Protein AF-A0A0V8GHX9-F1 (afdb_monomer)

Radius of gyration: 18.63 Å; Cα contacts (8 Å, |Δi|>4): 40; chains: 1; bounding box: 45×24×58 Å

Foldseek 3Di:
DVVVVVVVVVVVLLVCLLVLLLVDLVSNVPSLVVLVVVLVCCCPPDDDDDPVSVVCSVVVNVVVVVSSVVSSVVSVVVNVVVVVVVVVVVVVVVD

Nearest PDB structures (foldseek):
  6tt7-assembly1_4  TM=4.430E-01  e=4.289E+00  Ovis aries
  6vof-assembly1_S  TM=4.597E-01  e=7.809E+00  Spinacia oleracea
  6vmb-assembly1_Z  TM=4.247E-01  e=7.809E+00  Spinacia oleracea
  8akx-assembly1_2  TM=3.181E-01  e=9.346E+00  Synechocystis sp. PCC 6803

Sequence (95 aa):
METVGIIIGIVTVCIVQFYLARRGRVWSFIIPAIIIGLGIYWYFGTGPHSADRESLIRIGTCVGLSMMISMAEMGVDSRRKQLKREKERMEIQDL

Mean predicted aligned error: 10.95 Å

Structure (mmCIF, N/CA/C/O backbone):
data_AF-A0A0V8GHX9-F1
#
_entry.id   AF-A0A0V8GHX9-F1
#
loop_
_atom_site.group_PDB
_atom_site.id
_atom_site.type_symbol
_atom_site.label_atom_id
_atom_site.label_alt_id
_atom_site.label_comp_id
_atom_site.label_asym_id
_atom_site.label_entity_id
_atom_site.label_seq_id
_atom_site.pdbx_PDB_ins_code
_atom_site.Cartn_x
_atom_site.Cartn_y
_atom_site.Cartn_z
_atom_site.occupancy
_atom_site.B_iso_or_equiv
_atom_site.auth_seq_id
_atom_site.auth_comp_id
_atom_site.auth_asym_id
_atom_site.auth_atom_id
_atom_site.pdbx_PDB_model_num
ATOM 1 N N . MET A 1 1 ? 17.819 15.778 -3.586 1.00 53.34 1 MET A N 1
ATOM 2 C CA . MET A 1 1 ? 16.417 16.261 -3.612 1.00 53.34 1 MET A CA 1
ATOM 3 C C . MET A 1 1 ? 15.440 15.174 -4.053 1.00 53.34 1 MET A C 1
ATOM 5 O O . MET A 1 1 ? 14.378 15.080 -3.456 1.00 53.34 1 MET A O 1
ATOM 9 N N . GLU A 1 2 ? 15.800 14.309 -5.007 1.00 55.38 2 GLU A N 1
ATOM 10 C CA . GLU A 1 2 ? 14.934 13.211 -5.481 1.00 55.38 2 GLU A CA 1
ATOM 11 C C . GLU A 1 2 ? 14.534 12.211 -4.382 1.00 55.38 2 GLU A C 1
ATOM 13 O O . GLU A 1 2 ? 13.361 11.883 -4.237 1.00 55.38 2 GLU A O 1
ATOM 18 N N . THR A 1 3 ? 15.475 11.802 -3.529 1.00 62.38 3 THR A N 1
ATOM 19 C CA . THR A 1 3 ? 15.228 10.872 -2.412 1.00 62.38 3 THR A CA 1
ATOM 20 C C . THR A 1 3 ? 14.221 11.403 -1.394 1.00 62.38 3 THR A C 1
ATOM 22 O O . THR A 1 3 ? 13.394 10.647 -0.895 1.00 62.38 3 THR A O 1
ATOM 25 N N . VAL A 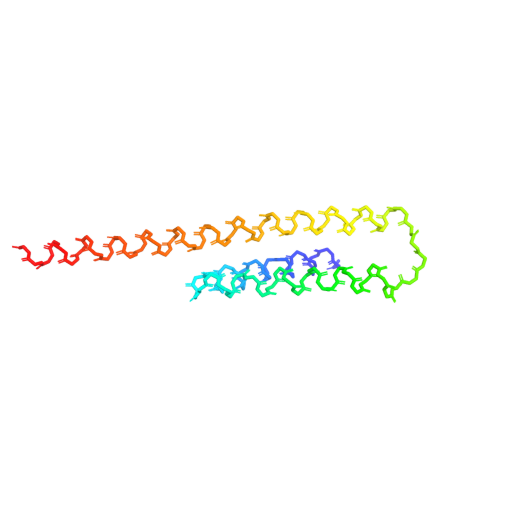1 4 ? 14.240 12.710 -1.115 1.00 69.25 4 VAL A N 1
ATOM 26 C CA . VAL A 1 4 ? 13.282 13.347 -0.197 1.00 69.25 4 VAL A CA 1
ATOM 27 C C . VAL A 1 4 ? 11.876 13.334 -0.802 1.00 69.25 4 VAL A C 1
ATOM 29 O O . VAL A 1 4 ? 10.917 13.010 -0.107 1.00 69.25 4 VAL A O 1
ATOM 32 N N . GLY A 1 5 ? 11.756 13.600 -2.108 1.00 66.19 5 GLY A N 1
ATOM 33 C CA . GLY A 1 5 ? 10.480 13.527 -2.826 1.00 66.19 5 GLY A CA 1
ATOM 34 C C . GLY A 1 5 ? 9.883 12.118 -2.839 1.00 66.19 5 GLY A C 1
ATOM 35 O O . GLY A 1 5 ? 8.686 11.957 -2.605 1.00 66.19 5 GLY A O 1
ATOM 36 N N . ILE A 1 6 ? 10.720 11.093 -3.025 1.00 70.88 6 ILE A N 1
ATOM 37 C CA . ILE A 1 6 ? 10.296 9.685 -2.991 1.00 70.88 6 ILE A CA 1
ATOM 38 C C . ILE A 1 6 ? 9.773 9.308 -1.599 1.00 70.88 6 ILE A C 1
ATOM 40 O O . ILE A 1 6 ? 8.703 8.713 -1.485 1.00 70.88 6 ILE A O 1
ATOM 44 N N . ILE A 1 7 ? 10.484 9.693 -0.534 1.00 68.94 7 ILE A N 1
ATOM 45 C CA . ILE A 1 7 ? 10.070 9.400 0.846 1.00 68.94 7 ILE A CA 1
ATOM 46 C C . ILE A 1 7 ? 8.741 10.088 1.174 1.00 68.94 7 ILE A C 1
ATOM 48 O O . ILE A 1 7 ? 7.839 9.440 1.705 1.00 68.94 7 ILE A O 1
ATOM 52 N N . ILE A 1 8 ? 8.589 11.370 0.824 1.00 76.62 8 ILE A N 1
ATOM 53 C CA . ILE A 1 8 ? 7.334 12.107 1.030 1.00 76.62 8 ILE A CA 1
ATOM 54 C C . ILE A 1 8 ? 6.190 11.417 0.281 1.00 76.62 8 ILE A C 1
ATOM 56 O O . ILE A 1 8 ? 5.141 11.175 0.873 1.00 76.62 8 ILE A O 1
ATOM 60 N N . GLY A 1 9 ? 6.411 11.017 -0.976 1.00 76.19 9 GLY A N 1
ATOM 61 C CA . GLY A 1 9 ? 5.426 10.282 -1.767 1.00 76.19 9 GLY A CA 1
ATOM 62 C C . GLY A 1 9 ? 4.980 8.978 -1.100 1.00 76.19 9 GLY A C 1
ATOM 63 O O . GLY A 1 9 ? 3.781 8.733 -0.975 1.00 76.19 9 GLY A O 1
ATOM 64 N N . ILE A 1 10 ? 5.925 8.175 -0.599 1.00 74.56 10 ILE A N 1
ATOM 65 C CA . ILE A 1 10 ? 5.625 6.922 0.114 1.00 74.56 10 ILE A CA 1
ATOM 66 C C . ILE A 1 10 ? 4.805 7.201 1.378 1.00 74.56 10 ILE A C 1
ATOM 68 O O . ILE A 1 10 ? 3.784 6.553 1.607 1.00 74.56 10 ILE A O 1
ATOM 72 N N . VAL A 1 11 ? 5.205 8.188 2.184 1.00 76.31 11 VAL A N 1
ATOM 73 C CA . VAL A 1 11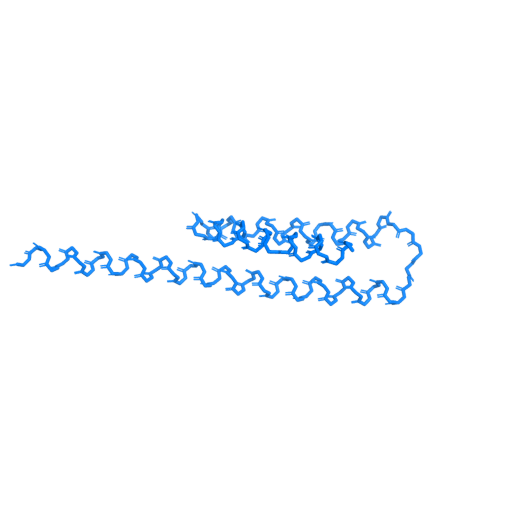 ? 4.497 8.547 3.422 1.00 76.31 11 VAL A CA 1
ATOM 74 C C . VAL A 1 11 ? 3.072 9.012 3.123 1.00 76.31 11 VAL A C 1
ATOM 76 O O . VAL A 1 11 ? 2.131 8.544 3.766 1.00 76.31 11 VAL A O 1
ATOM 79 N N . THR A 1 12 ? 2.881 9.876 2.123 1.00 80.88 12 THR A N 1
ATOM 80 C CA . THR A 1 12 ? 1.552 10.340 1.710 1.00 80.88 12 THR A CA 1
ATOM 81 C C . THR A 1 12 ? 0.672 9.174 1.260 1.00 80.88 12 THR A C 1
ATOM 83 O O . THR A 1 12 ? -0.468 9.063 1.710 1.00 80.88 12 THR A O 1
ATOM 86 N N . VAL A 1 13 ? 1.202 8.260 0.442 1.00 77.69 13 VAL A N 1
ATOM 87 C CA . VAL A 1 13 ? 0.478 7.066 -0.020 1.00 77.69 13 VAL A CA 1
ATOM 88 C C . VAL A 1 13 ? 0.066 6.173 1.153 1.00 77.69 13 VAL A C 1
ATOM 90 O O . VAL A 1 13 ? -1.083 5.733 1.208 1.00 77.69 13 VAL A O 1
ATOM 93 N N . CYS A 1 14 ? 0.956 5.958 2.124 1.00 71.88 14 CYS A N 1
ATOM 94 C CA . CYS A 1 14 ? 0.668 5.188 3.334 1.00 71.88 14 CYS A CA 1
ATOM 95 C C . CYS A 1 14 ? -0.434 5.827 4.196 1.00 71.88 14 CYS A C 1
ATOM 97 O O . CYS A 1 14 ? -1.324 5.126 4.680 1.00 71.88 14 CYS A O 1
ATOM 99 N N . ILE A 1 15 ? -0.421 7.154 4.364 1.00 77.56 15 ILE A N 1
ATOM 100 C CA . ILE A 1 15 ? -1.451 7.875 5.131 1.00 77.56 15 ILE A CA 1
ATOM 101 C C . ILE A 1 15 ? -2.818 7.762 4.445 1.00 77.56 15 ILE A C 1
ATOM 103 O O . ILE A 1 15 ? -3.815 7.449 5.102 1.00 77.56 15 ILE A O 1
ATOM 107 N N . VAL A 1 16 ? -2.876 7.980 3.127 1.00 78.75 16 VAL A N 1
ATOM 108 C CA . VAL A 1 16 ? -4.128 7.880 2.359 1.00 78.75 16 VAL A CA 1
ATOM 109 C C . VAL A 1 16 ? -4.670 6.449 2.400 1.00 78.75 16 VAL A C 1
ATOM 111 O O . VAL A 1 16 ? -5.862 6.252 2.635 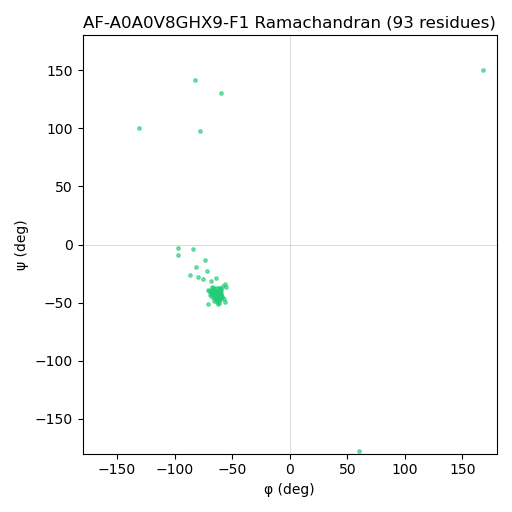1.00 78.75 16 VAL A O 1
ATOM 114 N N . GLN A 1 17 ? -3.795 5.451 2.259 1.00 71.62 17 GLN A N 1
ATOM 115 C CA . GLN A 1 17 ? -4.139 4.036 2.407 1.00 71.62 17 GLN A CA 1
ATOM 116 C C . GLN A 1 17 ? -4.769 3.718 3.757 1.00 71.62 17 GLN A C 1
ATOM 118 O O . GLN A 1 17 ? -5.834 3.107 3.828 1.00 71.62 17 GLN A O 1
ATOM 123 N N . PHE A 1 18 ? -4.133 4.168 4.837 1.00 70.19 18 PHE A N 1
ATOM 124 C CA . PHE A 1 18 ? -4.629 3.949 6.188 1.00 70.19 18 PHE A CA 1
ATOM 125 C C . PHE A 1 18 ? -6.012 4.584 6.401 1.00 70.19 18 PHE A C 1
ATOM 127 O O . PHE A 1 18 ? -6.901 3.987 7.016 1.00 70.19 18 PHE A O 1
ATOM 134 N N . TYR A 1 19 ? -6.227 5.782 5.854 1.00 73.31 19 TYR A N 1
ATOM 135 C CA . TYR A 1 19 ? -7.511 6.470 5.943 1.00 73.31 19 TYR A CA 1
ATOM 136 C C . TYR A 1 19 ? -8.613 5.757 5.140 1.00 73.31 19 TYR A C 1
ATOM 138 O O . TYR A 1 19 ? -9.731 5.581 5.629 1.00 73.31 19 TYR A O 1
ATOM 146 N N . LEU A 1 20 ? -8.294 5.278 3.934 1.00 69.31 20 LEU A N 1
ATOM 147 C CA . LEU A 1 20 ? -9.211 4.488 3.107 1.00 69.31 20 LEU A CA 1
ATOM 148 C C . LEU A 1 20 ? -9.553 3.141 3.757 1.00 69.31 20 LEU A C 1
ATOM 150 O O . LEU A 1 20 ? -10.725 2.763 3.790 1.00 69.31 20 LEU A O 1
ATOM 154 N N . ALA A 1 21 ? -8.569 2.464 4.356 1.00 66.81 21 ALA A N 1
ATOM 155 C CA . ALA A 1 21 ? -8.771 1.218 5.094 1.00 66.81 21 ALA A CA 1
ATOM 156 C C . ALA A 1 21 ? -9.773 1.370 6.250 1.00 66.81 21 ALA A C 1
ATOM 158 O O . ALA A 1 21 ? -10.581 0.472 6.497 1.00 66.81 21 ALA A O 1
ATOM 159 N N . ARG A 1 22 ? -9.782 2.529 6.923 1.00 66.12 22 ARG A N 1
ATOM 160 C CA . ARG A 1 22 ? -10.769 2.845 7.969 1.00 66.12 22 ARG A CA 1
ATOM 161 C C . ARG A 1 22 ? -12.191 3.038 7.439 1.00 66.12 22 ARG A C 1
ATOM 163 O O . ARG A 1 22 ? -13.138 2.728 8.162 1.00 66.12 22 ARG A O 1
ATOM 170 N N . ARG A 1 23 ? -12.360 3.537 6.208 1.00 69.25 23 ARG A N 1
ATOM 171 C CA . ARG A 1 23 ? -13.682 3.756 5.588 1.00 69.25 23 ARG A CA 1
ATOM 172 C C . ARG A 1 23 ? -14.339 2.465 5.107 1.00 69.25 23 ARG A C 1
ATOM 174 O O . ARG A 1 23 ? -15.563 2.373 5.112 1.00 69.25 23 ARG A O 1
ATOM 181 N N . GLY A 1 24 ? -13.557 1.462 4.722 1.00 62.41 24 GLY A N 1
ATOM 182 C CA . GLY A 1 24 ? -14.082 0.148 4.369 1.00 62.41 24 GLY A CA 1
ATOM 183 C C . GLY A 1 24 ? -13.047 -0.734 3.687 1.00 62.41 24 GLY A C 1
ATOM 184 O O . GLY A 1 24 ? -12.177 -0.250 2.970 1.00 62.41 24 GLY A O 1
ATOM 185 N N . ARG A 1 25 ? -13.183 -2.052 3.874 1.00 62.12 25 ARG A N 1
ATOM 186 C CA . ARG A 1 25 ? -12.218 -3.058 3.399 1.00 62.12 25 ARG A CA 1
ATOM 187 C C . ARG A 1 25 ? -11.951 -2.969 1.890 1.00 62.12 25 ARG A C 1
ATOM 189 O O . ARG A 1 25 ? -10.819 -3.135 1.473 1.00 62.12 25 ARG A O 1
ATOM 196 N N . VAL A 1 26 ? -12.972 -2.650 1.088 1.00 65.31 26 VAL A N 1
ATOM 197 C CA . VAL A 1 26 ? -12.859 -2.491 -0.377 1.00 65.31 26 VAL A CA 1
ATOM 198 C C . VAL A 1 26 ? -11.980 -1.292 -0.757 1.00 65.31 26 VAL A C 1
ATOM 200 O O . VAL A 1 26 ? -11.190 -1.371 -1.693 1.00 65.31 26 VAL A O 1
ATOM 203 N N . TRP A 1 27 ? -12.060 -0.197 0.002 1.00 65.38 27 TRP A N 1
ATOM 204 C CA . TRP A 1 27 ? -11.326 1.037 -0.284 1.00 65.38 27 TRP A CA 1
ATOM 205 C C . TRP A 1 27 ? -9.820 0.909 -0.022 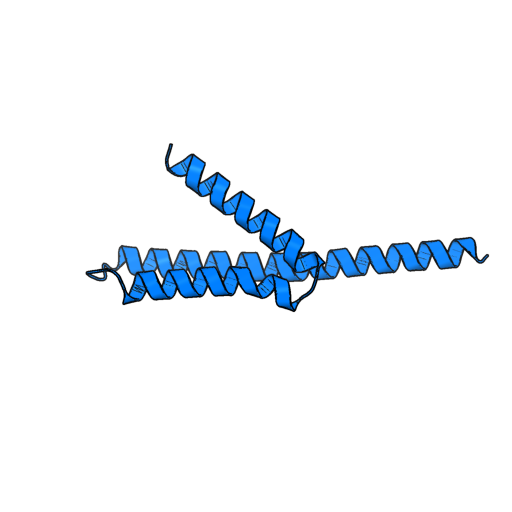1.00 65.38 27 TRP A C 1
ATOM 207 O O . TRP A 1 27 ? -9.038 1.621 -0.648 1.00 65.38 27 TRP A O 1
ATOM 217 N N . SER A 1 28 ? -9.394 -0.034 0.827 1.00 65.62 28 SER A N 1
ATOM 218 C CA . SER A 1 28 ? -7.968 -0.305 1.072 1.00 65.62 28 SER A CA 1
ATOM 219 C C . SER A 1 28 ? -7.275 -1.028 -0.094 1.00 65.62 28 SER A C 1
ATOM 221 O O . SER A 1 28 ? -6.048 -1.106 -0.125 1.00 65.62 28 SER A O 1
ATOM 223 N N . PHE A 1 29 ? -8.041 -1.568 -1.051 1.00 66.62 29 PHE A N 1
ATOM 224 C CA . PHE A 1 29 ? -7.511 -2.280 -2.220 1.00 66.62 29 PHE A CA 1
ATOM 225 C C . PHE A 1 29 ? -7.409 -1.414 -3.478 1.00 66.62 29 PHE A C 1
ATOM 227 O O . PHE A 1 29 ? -6.856 -1.867 -4.478 1.00 66.62 29 PHE A O 1
ATOM 234 N N . ILE A 1 30 ? -7.848 -0.154 -3.431 1.00 72.69 30 ILE A N 1
ATOM 235 C CA . ILE A 1 30 ? -7.772 0.757 -4.582 1.00 72.69 30 ILE A CA 1
ATOM 236 C C . ILE A 1 30 ? -6.328 1.170 -4.871 1.00 72.69 30 ILE A C 1
ATOM 238 O O . ILE A 1 30 ? -5.850 1.036 -5.993 1.00 72.69 30 ILE A O 1
ATOM 242 N N . ILE A 1 31 ? -5.599 1.642 -3.862 1.00 71.62 31 ILE A N 1
ATOM 243 C CA . ILE A 1 31 ? -4.224 2.115 -4.055 1.00 71.62 31 ILE A CA 1
ATOM 244 C C . ILE A 1 31 ? -3.225 0.979 -4.369 1.00 71.62 31 ILE A C 1
ATOM 246 O O . ILE A 1 31 ? -2.406 1.180 -5.266 1.00 71.62 31 ILE A O 1
ATOM 250 N N . PRO A 1 32 ? -3.281 -0.224 -3.755 1.00 69.44 32 PRO A N 1
ATOM 251 C CA . PRO A 1 32 ? -2.453 -1.350 -4.181 1.00 69.44 32 PRO A CA 1
ATOM 252 C C . PRO A 1 32 ? -2.731 -1.730 -5.637 1.00 69.44 32 PRO A C 1
ATOM 254 O O . PRO A 1 32 ? -1.790 -1.991 -6.379 1.00 69.44 32 PRO A O 1
ATOM 257 N N . ALA A 1 33 ? -3.999 -1.707 -6.072 1.00 72.88 33 ALA A N 1
ATOM 258 C CA . ALA A 1 33 ? -4.358 -1.983 -7.461 1.00 72.88 33 ALA A CA 1
ATOM 259 C C . ALA A 1 33 ? -3.774 -0.939 -8.427 1.00 72.88 33 ALA A C 1
ATOM 261 O O . ALA A 1 33 ? -3.260 -1.310 -9.479 1.00 72.88 33 ALA A O 1
ATOM 262 N N . ILE A 1 34 ? -3.777 0.347 -8.055 1.00 78.62 34 ILE A N 1
ATOM 263 C CA . ILE A 1 34 ? -3.145 1.419 -8.843 1.00 78.62 34 ILE A CA 1
ATOM 264 C C . ILE A 1 34 ? -1.626 1.214 -8.937 1.00 78.62 34 ILE A C 1
ATOM 266 O O . ILE A 1 34 ? -1.063 1.348 -10.020 1.00 78.62 34 ILE A O 1
ATOM 270 N N . ILE A 1 35 ? -0.958 0.854 -7.835 1.00 73.94 35 ILE A N 1
ATOM 271 C CA . ILE A 1 35 ? 0.493 0.600 -7.820 1.00 73.94 35 ILE A CA 1
ATOM 272 C C . ILE A 1 35 ? 0.851 -0.618 -8.671 1.00 73.94 35 ILE A C 1
ATOM 274 O O . ILE A 1 35 ? 1.804 -0.555 -9.445 1.00 73.94 35 ILE A O 1
ATOM 278 N N . ILE A 1 36 ? 0.075 -1.702 -8.576 1.00 74.81 36 ILE A N 1
ATOM 279 C CA . ILE A 1 36 ? 0.244 -2.871 -9.445 1.00 74.81 36 ILE A CA 1
ATOM 280 C C . ILE A 1 36 ? 0.047 -2.466 -10.908 1.00 74.81 36 ILE A C 1
ATOM 282 O O . ILE A 1 36 ? 0.884 -2.795 -11.743 1.00 74.81 36 ILE A O 1
ATOM 286 N N . GLY A 1 37 ? -1.018 -1.723 -11.223 1.00 76.50 37 GLY A N 1
ATOM 287 C CA . GLY A 1 37 ? -1.309 -1.267 -12.582 1.00 76.50 37 GLY A CA 1
ATOM 288 C C . GLY A 1 37 ? -0.194 -0.399 -13.168 1.00 76.50 37 GLY A C 1
ATOM 289 O O . GLY A 1 37 ? 0.224 -0.622 -14.301 1.00 76.50 37 GLY A O 1
ATOM 290 N N . LEU A 1 38 ? 0.349 0.533 -12.379 1.00 75.31 38 LEU A N 1
ATOM 291 C CA . LEU A 1 38 ? 1.513 1.342 -12.752 1.00 75.31 38 LEU A CA 1
ATOM 292 C C . LEU A 1 38 ? 2.770 0.490 -12.934 1.00 75.31 38 LEU A C 1
ATOM 294 O O . LEU A 1 38 ? 3.498 0.701 -13.899 1.00 75.31 38 LEU A O 1
ATOM 298 N N . GLY A 1 39 ? 3.006 -0.484 -12.051 1.00 69.81 39 GLY A N 1
ATOM 299 C CA . GLY A 1 39 ? 4.121 -1.423 -12.159 1.00 69.81 39 GLY A CA 1
ATOM 300 C C . GLY A 1 39 ? 4.056 -2.258 -13.438 1.00 69.81 39 GLY A C 1
ATOM 301 O O . GLY A 1 39 ? 5.051 -2.358 -14.147 1.00 69.81 39 GLY A O 1
ATOM 302 N N . ILE A 1 40 ? 2.873 -2.780 -13.780 1.00 72.38 40 ILE A N 1
ATOM 303 C CA . ILE A 1 40 ? 2.611 -3.512 -15.029 1.00 72.38 40 ILE A CA 1
ATOM 304 C C . ILE A 1 40 ? 2.798 -2.587 -16.237 1.00 72.38 40 ILE A C 1
ATOM 306 O O . ILE A 1 40 ? 3.496 -2.950 -17.179 1.00 72.38 40 ILE A O 1
ATOM 310 N N . TYR A 1 41 ? 2.223 -1.380 -16.214 1.00 72.00 41 TYR A N 1
ATOM 311 C CA . TYR A 1 41 ? 2.364 -0.412 -17.304 1.00 72.00 41 TYR A CA 1
ATOM 312 C C . TYR A 1 41 ? 3.826 -0.023 -17.541 1.00 72.00 41 TYR A C 1
ATOM 314 O O . TYR A 1 41 ? 4.268 0.044 -18.681 1.00 72.00 41 TYR A O 1
ATOM 322 N N . TRP A 1 42 ? 4.605 0.197 -16.483 1.00 70.00 42 TRP A N 1
ATOM 323 C CA . TRP A 1 42 ? 6.035 0.467 -16.616 1.00 70.00 42 TRP A CA 1
ATOM 324 C C . TRP A 1 42 ? 6.809 -0.745 -17.128 1.00 70.00 42 TRP A C 1
ATOM 326 O O . TRP A 1 42 ? 7.664 -0.583 -17.998 1.00 70.00 42 TRP A O 1
ATOM 336 N N . TYR A 1 43 ? 6.496 -1.939 -16.623 1.00 65.94 43 TYR A N 1
ATOM 337 C CA . TYR A 1 43 ? 7.146 -3.182 -17.027 1.00 65.94 43 TYR A CA 1
ATOM 33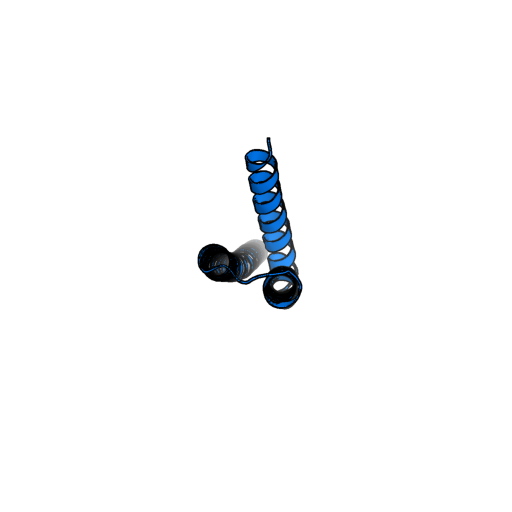8 C C . TYR A 1 43 ? 6.919 -3.477 -18.518 1.00 65.94 43 TYR A C 1
ATOM 340 O O . TYR A 1 43 ? 7.882 -3.641 -19.255 1.00 65.94 43 TYR A O 1
ATOM 348 N N . PHE A 1 44 ? 5.670 -3.442 -18.994 1.00 68.88 44 PHE A N 1
ATOM 349 C CA . PHE A 1 44 ? 5.336 -3.758 -20.391 1.00 68.88 44 PHE A CA 1
ATOM 350 C C . PHE A 1 44 ? 5.433 -2.563 -21.355 1.00 68.88 44 PHE A C 1
ATOM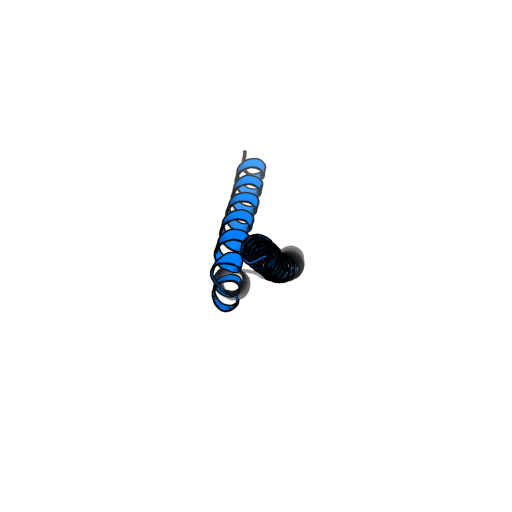 352 O O . PHE A 1 44 ? 5.637 -2.757 -22.550 1.00 68.88 44 PHE A O 1
ATOM 359 N N . GLY A 1 45 ? 5.265 -1.329 -20.872 1.00 63.78 45 GLY A N 1
ATOM 360 C CA . GLY A 1 45 ? 5.102 -0.133 -21.707 1.00 63.78 45 GLY A CA 1
ATOM 361 C C . GLY A 1 45 ? 6.370 0.686 -21.952 1.00 63.78 45 GLY A C 1
ATOM 362 O O . GLY A 1 45 ? 6.340 1.594 -22.779 1.00 63.78 45 GLY A O 1
ATOM 363 N N . THR A 1 46 ? 7.489 0.407 -21.270 1.00 60.19 46 THR A N 1
ATOM 364 C CA . THR A 1 46 ? 8.713 1.215 -21.424 1.00 60.19 46 THR A CA 1
ATOM 365 C C . THR A 1 46 ? 9.966 0.371 -21.661 1.00 60.19 46 THR A C 1
ATOM 367 O O . THR A 1 46 ? 10.575 -0.094 -20.709 1.00 60.19 46 THR A O 1
ATOM 370 N N . GLY A 1 47 ? 10.402 0.265 -22.922 1.00 61.16 47 GLY A N 1
ATOM 371 C CA . GLY A 1 47 ? 11.806 0.051 -23.314 1.00 61.16 47 GLY A CA 1
ATOM 372 C C . GLY A 1 47 ? 12.528 -1.223 -22.823 1.00 61.16 47 GLY A C 1
ATOM 373 O O . GLY A 1 47 ? 11.927 -2.100 -22.208 1.00 61.16 47 GLY A O 1
ATOM 374 N N . PRO A 1 48 ? 13.829 -1.373 -23.147 1.00 59.19 48 PRO A N 1
ATOM 375 C CA . PRO A 1 48 ? 14.566 -2.625 -22.972 1.00 59.19 48 PRO A CA 1
ATOM 376 C C . PRO A 1 48 ? 14.586 -3.083 -21.509 1.00 59.19 48 PRO A C 1
ATOM 378 O O . PRO A 1 48 ? 14.886 -2.315 -20.593 1.00 59.19 48 PRO A O 1
ATOM 381 N N . HIS A 1 49 ? 14.248 -4.355 -21.306 1.00 62.91 49 HIS A N 1
ATOM 382 C CA . HIS A 1 49 ? 14.159 -4.988 -19.997 1.00 62.91 49 HIS A CA 1
ATOM 383 C C . HIS A 1 49 ? 15.574 -5.329 -19.509 1.00 62.91 49 HIS A C 1
ATOM 385 O O . HIS A 1 49 ? 16.153 -6.334 -19.916 1.00 62.91 49 HIS A O 1
ATOM 391 N N . SER A 1 50 ? 16.164 -4.475 -18.671 1.00 66.62 50 SER A N 1
ATOM 392 C CA . SER A 1 50 ? 17.377 -4.832 -17.932 1.00 66.62 50 SER A CA 1
ATOM 393 C C . SER A 1 50 ? 17.009 -5.632 -16.679 1.00 66.62 50 SER A C 1
ATOM 395 O O . SER A 1 50 ? 16.020 -5.329 -16.006 1.00 66.62 50 SER A O 1
ATOM 397 N N . ALA A 1 51 ? 17.819 -6.642 -16.346 1.00 64.81 51 ALA A N 1
ATOM 398 C CA . ALA A 1 51 ? 17.596 -7.509 -15.184 1.00 64.81 51 ALA A CA 1
ATOM 399 C C . ALA A 1 51 ? 17.485 -6.720 -13.861 1.00 64.81 51 ALA A C 1
ATOM 401 O O . ALA A 1 51 ? 16.675 -7.060 -12.997 1.00 64.81 51 ALA A O 1
ATOM 402 N N . ASP A 1 52 ? 18.226 -5.614 -13.731 1.00 66.56 52 ASP A N 1
ATOM 403 C CA . ASP A 1 52 ? 18.149 -4.718 -12.570 1.00 66.56 52 ASP A CA 1
ATOM 404 C C . ASP A 1 52 ? 16.788 -4.029 -12.447 1.00 66.56 52 ASP A C 1
ATOM 406 O O . ASP A 1 52 ? 16.237 -3.904 -11.351 1.00 66.56 52 ASP A O 1
ATOM 410 N N . ARG A 1 53 ? 16.201 -3.607 -13.572 1.00 65.12 53 ARG A N 1
ATOM 411 C CA . ARG A 1 53 ? 14.908 -2.918 -13.584 1.00 65.12 53 ARG A CA 1
ATOM 412 C C . ARG A 1 53 ? 13.767 -3.872 -13.252 1.00 65.12 53 ARG A C 1
ATOM 414 O O . ARG A 1 53 ? 12.866 -3.510 -12.498 1.00 65.12 53 ARG A O 1
ATOM 421 N N . GLU A 1 54 ? 13.830 -5.096 -13.761 1.00 67.19 54 GLU A N 1
ATOM 422 C CA . GLU A 1 54 ? 12.878 -6.153 -13.428 1.00 67.19 54 GLU A CA 1
ATOM 423 C C . GLU A 1 54 ? 12.949 -6.536 -11.944 1.00 67.19 54 GLU A C 1
ATOM 425 O O . GLU A 1 54 ? 11.913 -6.608 -11.279 1.00 67.19 54 GLU A O 1
ATOM 430 N N . SER A 1 55 ? 14.159 -6.704 -11.402 1.00 66.75 55 SER A N 1
ATOM 431 C CA . SER A 1 55 ? 14.370 -7.009 -9.983 1.00 66.75 55 SER A CA 1
ATOM 432 C C . SER A 1 55 ? 13.815 -5.907 -9.072 1.00 66.75 55 SER A C 1
ATOM 434 O O . SER A 1 55 ? 13.072 -6.192 -8.130 1.00 66.75 55 SER A O 1
ATOM 436 N N . LEU A 1 56 ? 14.077 -4.637 -9.399 1.00 68.56 56 LEU A N 1
ATOM 437 C CA . LEU A 1 56 ? 13.564 -3.486 -8.650 1.00 68.56 56 LEU A CA 1
ATOM 438 C C . LEU A 1 56 ? 12.035 -3.395 -8.678 1.00 68.56 56 LEU A C 1
ATOM 440 O O . LEU A 1 56 ? 11.422 -3.147 -7.638 1.00 68.56 56 LEU A O 1
ATOM 444 N N . ILE A 1 57 ? 11.404 -3.632 -9.833 1.00 71.31 57 ILE A N 1
ATOM 445 C CA . ILE A 1 57 ? 9.938 -3.639 -9.945 1.00 71.31 57 ILE A CA 1
ATOM 446 C C . ILE A 1 57 ? 9.352 -4.783 -9.115 1.00 71.31 57 ILE A C 1
ATOM 448 O O . ILE A 1 57 ? 8.397 -4.553 -8.373 1.00 71.31 57 ILE A O 1
ATOM 452 N N . ARG A 1 58 ? 9.935 -5.988 -9.172 1.00 70.62 58 ARG A N 1
ATOM 453 C CA . ARG A 1 58 ? 9.486 -7.161 -8.398 1.00 70.62 58 ARG A CA 1
ATOM 454 C C . ARG A 1 58 ? 9.606 -6.953 -6.893 1.00 70.62 58 ARG A C 1
ATOM 456 O O . ARG A 1 58 ? 8.648 -7.189 -6.162 1.00 70.62 58 ARG A O 1
ATOM 463 N N . ILE A 1 59 ? 10.768 -6.503 -6.423 1.00 75.19 59 ILE A N 1
ATOM 464 C CA . ILE A 1 59 ? 11.005 -6.262 -4.996 1.00 75.19 59 ILE A CA 1
ATOM 465 C C . ILE A 1 59 ? 10.106 -5.118 -4.516 1.00 75.19 59 ILE A C 1
ATOM 467 O O . ILE A 1 59 ? 9.431 -5.259 -3.497 1.00 75.19 59 ILE A O 1
ATOM 471 N N . GLY A 1 60 ? 10.023 -4.023 -5.279 1.00 70.88 60 GLY A N 1
ATOM 472 C CA . GLY A 1 60 ? 9.187 -2.870 -4.951 1.00 70.88 60 GLY A CA 1
ATOM 473 C C . GLY A 1 60 ? 7.698 -3.208 -4.874 1.00 70.88 60 GLY A C 1
ATOM 474 O O . GLY A 1 60 ? 7.028 -2.811 -3.922 1.00 70.88 60 GLY A O 1
ATOM 475 N N . THR A 1 61 ? 7.178 -3.992 -5.823 1.00 71.81 61 THR A N 1
ATOM 476 C CA . THR A 1 61 ? 5.775 -4.435 -5.799 1.00 71.81 61 THR A CA 1
ATOM 477 C C . THR A 1 61 ? 5.497 -5.422 -4.671 1.00 71.81 61 THR A C 1
ATOM 479 O O . THR A 1 61 ? 4.506 -5.240 -3.968 1.00 71.81 61 THR A O 1
ATOM 482 N N . CYS A 1 62 ? 6.363 -6.411 -4.426 1.00 76.38 62 CYS A N 1
ATOM 483 C CA . CYS A 1 62 ? 6.185 -7.355 -3.316 1.00 76.38 62 CYS A CA 1
ATOM 484 C C . CYS A 1 62 ? 6.212 -6.664 -1.942 1.00 76.38 62 CYS A C 1
ATOM 486 O O . CYS A 1 62 ? 5.331 -6.898 -1.109 1.00 76.38 62 CYS A O 1
ATOM 488 N N . VAL A 1 63 ? 7.194 -5.790 -1.699 1.00 78.38 63 VAL A N 1
ATOM 489 C CA . VAL A 1 63 ? 7.305 -5.033 -0.440 1.00 78.38 63 VAL A CA 1
ATOM 490 C C . VAL A 1 63 ? 6.142 -4.046 -0.291 1.00 78.38 63 VAL A C 1
ATOM 492 O O . VAL A 1 63 ? 5.528 -3.973 0.771 1.00 78.38 63 VAL A O 1
ATOM 495 N N . GLY A 1 64 ? 5.766 -3.339 -1.361 1.00 74.06 64 GLY A N 1
ATOM 496 C CA . GLY A 1 64 ? 4.624 -2.422 -1.347 1.00 74.06 64 GLY A CA 1
ATOM 497 C C . GLY A 1 64 ? 3.296 -3.126 -1.053 1.00 74.06 64 GLY A C 1
ATOM 498 O O . GLY A 1 64 ? 2.525 -2.669 -0.210 1.00 74.06 64 GLY A O 1
ATOM 499 N N . LEU A 1 65 ? 3.042 -4.273 -1.690 1.00 75.19 65 LEU A N 1
ATOM 500 C CA . LEU A 1 65 ? 1.815 -5.049 -1.494 1.00 75.19 65 LEU A CA 1
ATOM 501 C C . LEU A 1 65 ? 1.704 -5.617 -0.083 1.00 75.19 65 LEU A C 1
ATOM 503 O O . LEU A 1 65 ? 0.665 -5.462 0.557 1.00 75.19 65 LEU A O 1
ATOM 507 N N . SER A 1 66 ? 2.769 -6.246 0.413 1.00 76.69 66 SER A N 1
ATOM 508 C CA . SER A 1 66 ? 2.801 -6.801 1.771 1.00 76.69 66 SER A CA 1
ATOM 509 C C . SER A 1 66 ? 2.568 -5.722 2.834 1.00 76.69 66 SER A C 1
ATOM 511 O O . S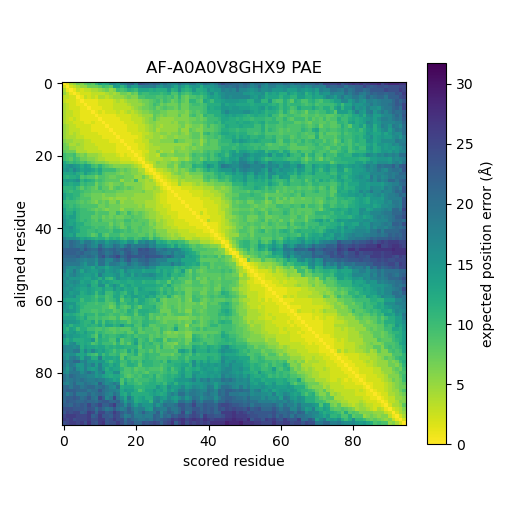ER A 1 66 ? 1.762 -5.919 3.746 1.00 76.69 66 SER A O 1
ATOM 513 N N . MET A 1 67 ? 3.182 -4.544 2.678 1.00 75.50 67 MET A N 1
ATOM 514 C CA . MET A 1 67 ? 2.973 -3.408 3.579 1.00 75.50 67 MET A CA 1
ATOM 515 C C . MET A 1 67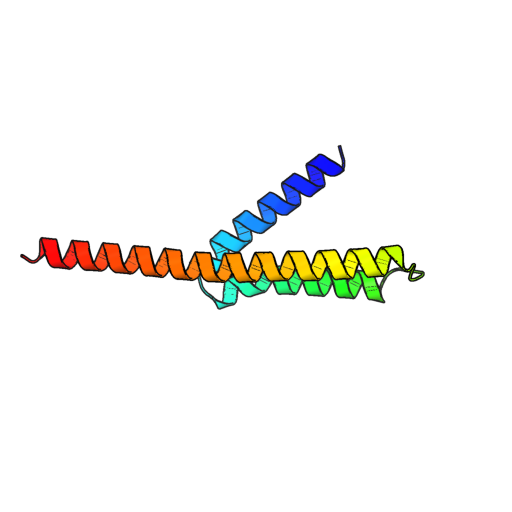 ? 1.523 -2.904 3.540 1.00 75.50 67 MET A C 1
ATOM 517 O O . MET A 1 67 ? 0.930 -2.634 4.584 1.00 75.50 67 MET A O 1
ATOM 521 N N . MET A 1 68 ? 0.921 -2.831 2.351 1.00 71.38 68 MET A N 1
ATOM 522 C CA . MET A 1 68 ? -0.464 -2.386 2.182 1.00 71.38 68 MET A CA 1
ATOM 523 C C . MET A 1 68 ? -1.494 -3.363 2.745 1.00 71.38 68 MET A C 1
ATOM 525 O O . MET A 1 68 ? -2.467 -2.926 3.358 1.00 71.38 68 MET A O 1
ATOM 529 N N . ILE A 1 69 ? -1.277 -4.671 2.585 1.00 75.56 69 ILE A N 1
ATOM 530 C CA . ILE A 1 69 ? -2.127 -5.705 3.191 1.00 75.56 69 ILE A CA 1
ATOM 531 C C . ILE A 1 69 ? -2.057 -5.603 4.719 1.00 75.56 69 ILE A C 1
ATOM 533 O O . ILE A 1 69 ? -3.093 -5.573 5.381 1.00 75.56 69 ILE A O 1
ATOM 537 N N . SER A 1 70 ? -0.853 -5.451 5.275 1.00 76.25 70 SER A N 1
ATOM 538 C CA . SER A 1 70 ? -0.660 -5.296 6.720 1.00 76.25 70 SER A CA 1
ATOM 539 C C . SER A 1 70 ? -1.347 -4.031 7.262 1.00 76.25 70 SER A C 1
ATOM 541 O O . SER A 1 70 ? -2.062 -4.079 8.264 1.00 76.25 70 SER A O 1
ATOM 543 N N . MET A 1 71 ? -1.243 -2.900 6.550 1.00 72.06 71 MET A N 1
ATOM 544 C CA . MET A 1 71 ? -1.964 -1.667 6.898 1.00 72.06 71 MET A CA 1
ATOM 545 C C . MET A 1 71 ? -3.486 -1.819 6.819 1.00 72.06 71 MET A C 1
ATOM 547 O O . MET A 1 71 ? -4.199 -1.259 7.655 1.00 72.06 71 MET A O 1
ATOM 551 N N . ALA A 1 72 ? -3.995 -2.574 5.845 1.00 71.81 72 ALA A N 1
ATOM 552 C CA . ALA A 1 72 ? -5.419 -2.861 5.727 1.00 71.81 72 ALA A CA 1
ATOM 553 C C . ALA A 1 72 ? -5.933 -3.666 6.928 1.00 71.81 72 ALA A C 1
ATOM 555 O O . ALA A 1 72 ? -6.953 -3.308 7.522 1.00 71.81 72 ALA A O 1
ATOM 556 N N . GLU A 1 73 ? -5.211 -4.716 7.328 1.00 74.62 73 GLU A N 1
ATOM 557 C CA . GLU A 1 73 ? -5.554 -5.525 8.500 1.00 74.62 73 GLU A CA 1
ATOM 558 C C . GLU A 1 73 ? -5.485 -4.713 9.797 1.00 74.62 73 GLU A C 1
ATOM 560 O O . GLU A 1 73 ? -6.432 -4.737 10.589 1.00 74.62 73 GLU A O 1
ATOM 565 N N . MET A 1 74 ? -4.432 -3.909 9.978 1.00 76.06 74 MET A N 1
ATOM 566 C CA . MET A 1 74 ? -4.312 -2.994 11.118 1.00 76.06 74 MET A CA 1
ATOM 567 C C . MET A 1 74 ? -5.442 -1.955 11.158 1.00 76.06 74 MET A C 1
ATOM 569 O O . MET A 1 74 ? -5.964 -1.646 12.232 1.00 76.06 74 MET A O 1
ATOM 573 N N . GLY A 1 75 ? -5.853 -1.421 10.004 1.00 72.56 75 GLY A N 1
ATOM 574 C CA . GLY A 1 75 ? -6.970 -0.481 9.896 1.00 72.56 75 GLY A CA 1
ATOM 575 C C . GLY A 1 75 ? -8.303 -1.101 10.329 1.00 72.56 75 GLY A C 1
ATOM 576 O O . GLY A 1 75 ? -9.064 -0.481 11.080 1.00 72.56 75 GLY A O 1
ATOM 577 N N . VAL A 1 76 ? -8.560 -2.348 9.920 1.00 74.12 76 VAL A N 1
ATOM 578 C CA . VAL A 1 76 ? -9.760 -3.107 10.308 1.00 74.12 76 VAL A CA 1
ATOM 579 C C . VAL A 1 76 ? -9.748 -3.441 11.802 1.00 74.12 76 VAL A C 1
ATOM 581 O O . VAL A 1 76 ? -10.759 -3.230 12.475 1.00 74.12 76 VAL A O 1
ATOM 584 N N . ASP A 1 77 ? -8.619 -3.906 12.343 1.00 78.56 77 ASP A N 1
ATOM 585 C CA . ASP A 1 77 ? -8.491 -4.224 13.770 1.00 78.56 77 ASP A CA 1
ATOM 586 C C . ASP A 1 77 ? -8.641 -2.972 14.651 1.00 78.56 77 ASP A C 1
ATOM 588 O O . ASP A 1 77 ? -9.355 -2.986 15.656 1.00 78.56 77 ASP A O 1
ATOM 592 N N . SER A 1 78 ? -8.066 -1.838 14.232 1.00 76.19 78 SER A N 1
ATOM 593 C CA . SER A 1 78 ? -8.235 -0.545 14.909 1.00 76.19 78 SER A CA 1
ATOM 594 C C . SER A 1 78 ? -9.708 -0.129 14.988 1.00 76.19 78 SER A C 1
ATOM 596 O O . SER A 1 78 ? -10.178 0.250 16.064 1.00 76.19 78 SER A O 1
ATOM 598 N N . ARG A 1 79 ? -10.462 -0.263 13.886 1.00 75.25 79 ARG A N 1
ATOM 599 C CA . ARG A 1 79 ? -11.904 0.031 13.856 1.00 75.25 79 ARG A CA 1
ATOM 600 C C . ARG A 1 79 ? -12.691 -0.918 14.762 1.00 75.25 79 ARG A C 1
ATOM 602 O O . ARG A 1 79 ? -13.579 -0.480 15.488 1.00 75.25 79 ARG A O 1
ATOM 609 N N . ARG A 1 80 ? -12.347 -2.210 14.760 1.00 78.00 80 ARG A N 1
ATOM 610 C CA . ARG A 1 80 ? -12.994 -3.222 15.609 1.00 78.00 80 ARG A CA 1
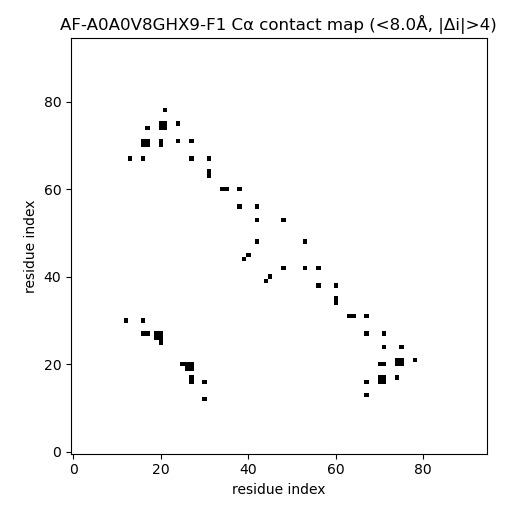ATOM 611 C C . ARG A 1 80 ? -12.764 -2.945 17.096 1.00 78.00 80 ARG A C 1
ATOM 613 O O . ARG A 1 80 ? -13.701 -3.041 17.883 1.00 78.00 80 ARG A O 1
ATOM 620 N N . LYS A 1 81 ? -11.545 -2.543 17.472 1.00 81.75 81 LYS A N 1
ATOM 621 C CA . LYS A 1 81 ? -11.198 -2.123 18.838 1.00 81.75 81 LYS A CA 1
ATOM 622 C C . LYS A 1 81 ? -11.927 -0.847 19.259 1.00 81.75 81 LYS A C 1
ATOM 624 O O . LYS A 1 81 ? -12.381 -0.784 20.396 1.00 81.75 81 LYS A O 1
ATOM 629 N N . GLN A 1 82 ? -12.063 0.142 18.372 1.00 79.38 82 GLN A N 1
ATOM 630 C CA . GLN A 1 82 ? -12.848 1.352 18.657 1.00 79.38 82 GLN A CA 1
ATOM 631 C C . GLN A 1 82 ? -14.320 1.021 18.920 1.00 79.38 82 GLN A C 1
ATOM 633 O O . GLN A 1 82 ? -14.830 1.386 19.973 1.00 79.38 82 GLN A O 1
ATOM 638 N N . LEU A 1 83 ? -14.954 0.243 18.037 1.00 77.75 83 LEU A N 1
ATOM 639 C CA . LEU A 1 83 ? -16.349 -0.182 18.198 1.00 77.75 83 LEU A CA 1
ATOM 640 C C . LEU A 1 83 ? -16.572 -0.985 19.486 1.00 77.75 83 LEU A C 1
ATOM 642 O O . LEU A 1 83 ? -17.585 -0.810 20.156 1.00 77.75 83 LEU A O 1
ATOM 646 N N . LYS A 1 84 ? -15.621 -1.851 19.862 1.00 80.69 84 LYS A N 1
ATOM 647 C CA . LYS A 1 84 ? -15.714 -2.619 21.109 1.00 80.69 84 LYS A CA 1
ATOM 648 C C . LYS A 1 84 ? -15.646 -1.714 22.346 1.00 80.69 84 LYS A C 1
ATOM 650 O O . LYS A 1 84 ? -16.451 -1.887 23.251 1.00 80.69 84 LYS A O 1
ATOM 655 N N . ARG A 1 85 ? -14.749 -0.719 22.357 1.00 80.62 85 ARG A N 1
ATOM 656 C CA . ARG A 1 85 ? -14.646 0.259 23.457 1.00 80.62 85 ARG A CA 1
ATOM 657 C C . ARG A 1 85 ? -15.861 1.180 23.547 1.00 80.62 85 ARG A C 1
ATOM 659 O O . ARG A 1 85 ? -16.248 1.546 24.649 1.00 80.62 85 ARG A O 1
ATOM 666 N N . GLU A 1 86 ? -16.441 1.580 22.417 1.00 79.06 86 GLU A N 1
ATOM 667 C CA . GLU A 1 86 ? -17.695 2.345 22.414 1.00 79.06 86 GLU A CA 1
ATOM 668 C C . GLU A 1 86 ? -18.849 1.515 22.969 1.00 79.06 86 GLU A C 1
ATOM 670 O O . GLU A 1 86 ? -19.601 2.009 23.804 1.00 79.06 86 GLU A O 1
ATOM 675 N N . LYS A 1 87 ? -18.948 0.239 22.577 1.00 76.12 87 LYS A N 1
ATOM 676 C CA . LYS A 1 87 ? -19.972 -0.665 23.104 1.00 76.12 87 LYS A CA 1
ATOM 677 C C . LYS A 1 87 ? -19.834 -0.872 24.617 1.00 76.12 87 LYS A C 1
ATOM 679 O O . LYS A 1 87 ? -20.819 -0.724 25.328 1.00 76.12 87 LYS A O 1
ATOM 684 N N . GLU A 1 88 ? -18.620 -1.130 25.104 1.00 78.88 88 GLU A N 1
ATOM 685 C CA . GLU A 1 88 ? -18.346 -1.259 26.544 1.00 78.88 88 GLU A CA 1
ATOM 686 C C . GLU A 1 88 ? -18.678 0.035 27.310 1.00 78.88 88 GLU A C 1
ATOM 688 O O . GLU A 1 88 ? -19.216 -0.029 28.408 1.00 78.88 88 GLU A O 1
ATOM 693 N N . ARG A 1 89 ? -18.425 1.226 26.741 1.00 74.38 89 ARG A N 1
ATOM 694 C CA . ARG A 1 89 ? -18.827 2.494 27.382 1.00 74.38 89 ARG A CA 1
ATOM 695 C C . ARG A 1 89 ? -20.342 2.675 27.466 1.00 74.38 89 ARG A C 1
ATOM 697 O O . ARG A 1 89 ? -20.802 3.220 28.463 1.00 74.38 89 ARG A O 1
ATOM 704 N N . MET A 1 90 ? -21.090 2.254 26.446 1.00 72.56 90 MET A N 1
ATOM 705 C CA . MET A 1 90 ? -22.555 2.330 26.464 1.00 72.56 90 MET A CA 1
ATOM 706 C C . MET A 1 90 ? -23.154 1.360 27.489 1.00 72.56 90 MET A C 1
ATOM 708 O O . MET A 1 90 ? -24.040 1.755 28.233 1.00 72.56 90 MET A O 1
ATOM 712 N N . GLU A 1 91 ? -22.615 0.141 27.606 1.00 72.00 91 GLU A N 1
ATOM 713 C CA . GLU A 1 91 ? -23.058 -0.840 28.615 1.00 72.00 91 GLU A CA 1
ATOM 714 C C . GLU A 1 91 ? -22.792 -0.374 30.062 1.00 72.00 91 GLU A C 1
ATOM 716 O O . GLU A 1 91 ? -23.539 -0.739 30.962 1.00 72.00 91 GLU A O 1
ATOM 721 N N . ILE A 1 92 ? -21.765 0.454 30.299 1.00 71.12 92 ILE A N 1
ATOM 722 C CA . ILE A 1 92 ? -21.474 1.029 31.628 1.00 71.12 92 ILE A CA 1
ATOM 723 C C . ILE A 1 92 ? -22.379 2.229 31.954 1.00 71.12 92 ILE A C 1
ATOM 725 O O . ILE A 1 92 ? -22.612 2.498 33.124 1.00 71.12 92 ILE A O 1
ATOM 729 N N . GLN A 1 93 ? -22.861 2.973 30.954 1.00 59.97 93 GLN A N 1
ATOM 730 C CA . GLN A 1 93 ? -23.760 4.117 31.174 1.00 59.97 93 GLN A CA 1
ATOM 731 C C . GLN A 1 93 ? -25.227 3.719 31.378 1.00 59.97 93 GLN A C 1
ATOM 733 O O . GLN A 1 93 ? -25.988 4.525 31.905 1.00 59.97 93 GLN A O 1
ATOM 738 N N . ASP A 1 94 ? -25.610 2.509 30.964 1.00 55.22 94 ASP A N 1
ATOM 739 C CA . ASP A 1 94 ? -26.950 1.941 31.177 1.00 55.22 94 ASP A CA 1
ATOM 740 C C . ASP A 1 94 ? -27.126 1.277 32.564 1.00 55.22 94 ASP A C 1
ATOM 742 O O . ASP A 1 94 ? -28.223 0.823 32.891 1.00 55.22 94 ASP A O 1
ATOM 746 N N . LEU A 1 95 ? -26.060 1.211 33.374 1.00 52.75 95 LEU A N 1
ATOM 747 C CA . LEU A 1 95 ? -26.014 0.647 34.734 1.00 52.75 95 LEU A CA 1
ATOM 748 C C . LEU A 1 95 ? -25.981 1.758 35.792 1.00 52.75 95 LEU A C 1
ATOM 750 O O . LEU A 1 95 ? -26.680 1.595 36.818 1.00 52.75 95 LEU A O 1
#

Organism: NCBI:txid296995

pLDDT: mean 71.04, std 6.36, range [52.75, 81.75]

Secondary structure (DSSP, 8-state):
-HHHHHHHHHHHHHHHHHHHHHH-TTGGGHHHHHHHHHHHHHHHHSS---HHHHHHHHHHHHHHHHHHHHHHHHHHHHHHHHHHHHHHHHHHHT-

Solvent-accessible surface area (backbone atoms only — not comparable to full-atom values): 5220 Å² total; per-residue (Å²): 113,68,68,59,52,53,50,52,51,52,52,53,52,51,52,53,42,42,56,30,10,60,78,33,76,73,52,36,50,51,61,54,50,49,53,50,51,51,50,49,46,49,64,79,70,52,75,86,86,47,71,70,59,55,50,50,51,52,52,52,51,52,55,52,46,54,53,48,53,51,42,34,53,51,23,47,50,52,52,51,53,50,54,50,53,52,50,54,53,53,61,61,72,78,106